Protein AF-A0A4Y2IXF6-F1 (afdb_monomer_lite)

Structure (mmCIF, N/CA/C/O backbone):
data_AF-A0A4Y2IXF6-F1
#
_entry.id   AF-A0A4Y2IXF6-F1
#
loop_
_atom_site.group_PDB
_atom_site.id
_atom_site.type_symbol
_atom_site.label_atom_id
_atom_site.label_alt_id
_atom_site.label_comp_id
_atom_site.label_asym_id
_atom_site.label_entity_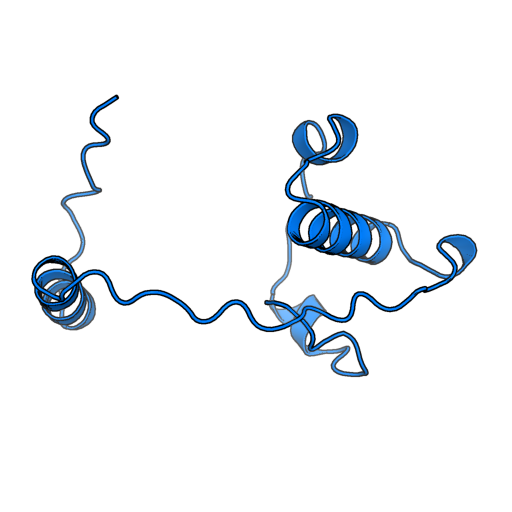id
_atom_site.label_seq_id
_atom_site.pdbx_PDB_ins_code
_atom_site.Cartn_x
_atom_site.Cartn_y
_atom_site.Cartn_z
_atom_site.occupancy
_atom_site.B_iso_or_equiv
_atom_site.auth_seq_id
_atom_site.auth_comp_id
_atom_site.auth_asym_id
_atom_site.auth_atom_id
_atom_site.pdbx_PDB_model_num
ATOM 1 N N . GLY A 1 1 ? -21.808 -11.044 0.252 1.00 37.12 1 GLY A N 1
ATOM 2 C CA . GLY A 1 1 ? -21.038 -12.224 0.671 1.00 37.12 1 GLY A CA 1
ATOM 3 C C . GLY A 1 1 ? -20.594 -11.987 2.088 1.00 37.12 1 GLY A C 1
ATOM 4 O O . GLY A 1 1 ? -20.027 -10.935 2.345 1.00 37.12 1 GLY A O 1
ATOM 5 N N . GLU A 1 2 ? -20.935 -12.889 2.999 1.00 43.72 2 GLU A N 1
ATOM 6 C CA . GLU A 1 2 ? -20.463 -12.843 4.383 1.00 43.72 2 GLU A CA 1
ATOM 7 C C . GLU A 1 2 ? -19.047 -13.419 4.424 1.00 43.72 2 GLU A C 1
ATOM 9 O O . GLU A 1 2 ? -18.828 -14.578 4.072 1.00 43.72 2 GLU A O 1
ATOM 14 N N . THR A 1 3 ? -18.071 -12.598 4.800 1.00 56.38 3 THR A N 1
ATOM 15 C CA . THR A 1 3 ? -16.689 -13.046 4.976 1.00 56.38 3 THR A CA 1
ATOM 16 C C . THR A 1 3 ? -16.510 -13.433 6.439 1.00 56.38 3 THR A C 1
ATOM 18 O O . THR A 1 3 ? -16.466 -12.564 7.308 1.00 56.38 3 THR A O 1
ATOM 21 N N . ALA A 1 4 ? -16.431 -14.731 6.733 1.00 62.91 4 ALA A N 1
ATOM 22 C CA . ALA A 1 4 ? -16.106 -15.204 8.075 1.00 62.91 4 ALA A CA 1
ATOM 23 C C . ALA A 1 4 ? -14.643 -14.857 8.395 1.00 62.91 4 ALA A C 1
ATOM 25 O O . ALA A 1 4 ? -13.726 -15.263 7.678 1.00 62.91 4 ALA A O 1
ATOM 26 N N . ALA A 1 5 ? -14.423 -14.069 9.448 1.00 62.16 5 ALA A N 1
ATOM 27 C CA . ALA A 1 5 ? -13.087 -13.662 9.866 1.00 62.16 5 ALA A CA 1
ATOM 28 C C . ALA A 1 5 ? -12.254 -14.874 10.342 1.00 62.16 5 ALA A C 1
ATOM 30 O O . ALA A 1 5 ? -12.817 -15.812 10.911 1.00 62.16 5 ALA A O 1
ATOM 31 N N . PRO A 1 6 ? -10.917 -14.869 10.175 1.00 57.50 6 PRO A N 1
ATOM 32 C CA . PRO A 1 6 ? -10.057 -15.911 10.728 1.00 57.50 6 PRO A CA 1
ATOM 33 C C . PRO A 1 6 ? -10.158 -15.910 12.260 1.00 57.50 6 PRO A C 1
ATOM 35 O O . PRO A 1 6 ? -9.759 -14.955 12.923 1.00 57.50 6 PRO A O 1
ATOM 38 N N . ILE A 1 7 ? -10.701 -16.987 12.826 1.00 60.22 7 ILE A N 1
ATOM 39 C CA . ILE A 1 7 ? -11.117 -17.060 14.239 1.00 60.22 7 ILE A CA 1
ATOM 40 C C . ILE A 1 7 ? -9.920 -17.294 15.193 1.00 60.22 7 ILE A C 1
ATOM 42 O O . ILE A 1 7 ? -10.062 -17.232 16.409 1.00 60.22 7 ILE A O 1
ATOM 46 N N . SER A 1 8 ? -8.712 -17.559 14.686 1.00 68.81 8 SER A N 1
ATOM 47 C CA . SER A 1 8 ? -7.656 -18.213 15.478 1.00 68.81 8 SER A CA 1
ATOM 48 C C . SER A 1 8 ? -6.474 -17.334 15.912 1.00 68.81 8 SER A C 1
ATOM 50 O O . SER A 1 8 ? -5.381 -17.865 16.111 1.00 68.81 8 SER A O 1
ATOM 52 N N . PHE A 1 9 ? -6.633 -16.015 16.068 1.00 66.81 9 PHE A N 1
ATOM 53 C CA . PHE A 1 9 ? -5.558 -15.198 16.653 1.00 66.81 9 PHE A CA 1
ATOM 54 C C . PHE A 1 9 ? -5.646 -15.210 18.186 1.00 66.81 9 PHE A C 1
ATOM 56 O O . PHE A 1 9 ? -6.705 -14.938 18.747 1.00 66.81 9 PHE A O 1
ATOM 63 N N . SER A 1 10 ? -4.542 -15.501 18.879 1.00 76.00 10 SER A N 1
ATOM 64 C CA . SER A 1 10 ? -4.458 -15.475 20.347 1.00 76.00 10 SER A CA 1
ATOM 65 C C . SER A 1 10 ? -3.384 -14.493 20.836 1.00 76.00 10 SER A C 1
ATOM 67 O O . SER A 1 10 ? -2.537 -14.028 20.073 1.00 76.00 10 SER A O 1
ATOM 69 N N . GLY A 1 11 ? -3.447 -14.117 22.116 1.00 82.38 11 GLY A N 1
ATOM 70 C CA . GLY A 1 11 ? -2.494 -13.196 22.741 1.00 82.38 11 GLY A CA 1
ATOM 71 C C . GLY A 1 11 ? -2.889 -11.710 22.681 1.00 82.38 11 GLY A C 1
ATOM 72 O O . GLY A 1 11 ? -3.994 -11.364 22.263 1.00 82.38 11 GLY A O 1
ATOM 73 N N . PRO A 1 12 ? -1.997 -10.797 23.115 1.00 84.25 12 PRO A N 1
ATOM 74 C CA . PRO A 1 12 ? -2.329 -9.383 23.328 1.00 84.25 12 PRO A CA 1
ATOM 75 C C . PRO A 1 12 ? -2.841 -8.652 22.082 1.00 84.25 12 PRO A C 1
ATOM 77 O O . PRO A 1 12 ? -3.635 -7.717 22.193 1.00 84.25 12 PRO A O 1
ATOM 80 N N . LEU A 1 13 ? -2.402 -9.077 20.893 1.00 82.62 13 LEU A N 1
ATOM 81 C CA . LEU A 1 13 ? -2.875 -8.520 19.628 1.00 82.62 13 LEU A CA 1
ATOM 82 C C . LEU A 1 13 ? -4.336 -8.904 19.361 1.00 82.62 13 LEU A C 1
ATOM 84 O O . LEU A 1 13 ? -5.117 -8.025 19.008 1.00 82.62 13 LEU A O 1
ATOM 88 N N . ALA A 1 14 ? -4.728 -10.158 19.619 1.00 81.88 14 ALA A N 1
ATOM 89 C CA . ALA A 1 14 ? -6.119 -10.599 19.495 1.00 81.88 14 ALA A CA 1
ATOM 90 C C . ALA A 1 14 ? -7.046 -9.763 20.387 1.00 81.88 14 ALA A C 1
ATOM 92 O O . ALA A 1 14 ? -8.050 -9.233 19.922 1.00 81.88 14 ALA A O 1
ATOM 93 N N . THR A 1 15 ? -6.650 -9.547 21.645 1.00 81.62 15 THR A N 1
ATOM 94 C CA . THR A 1 15 ? -7.414 -8.742 22.612 1.00 81.62 15 THR A CA 1
ATOM 95 C C . THR A 1 15 ? -7.512 -7.263 22.223 1.00 81.62 15 THR A C 1
ATOM 97 O O . THR A 1 15 ? -8.453 -6.572 22.614 1.00 81.62 15 THR A O 1
ATOM 100 N N . ARG A 1 16 ? -6.529 -6.726 21.488 1.00 82.56 16 ARG A N 1
ATOM 101 C CA . ARG A 1 16 ? -6.602 -5.358 20.951 1.00 82.56 16 ARG A CA 1
ATOM 102 C C . ARG A 1 16 ? -7.506 -5.293 19.722 1.00 82.56 16 ARG A C 1
ATOM 104 O O . ARG A 1 16 ? -8.303 -4.366 19.636 1.00 82.56 16 ARG A O 1
ATOM 111 N N . LEU A 1 17 ? -7.435 -6.276 18.828 1.00 80.81 17 LEU A N 1
ATOM 112 C CA . LEU A 1 17 ? -8.284 -6.350 17.635 1.00 80.81 17 LEU A CA 1
ATOM 113 C C . LEU A 1 17 ? -9.761 -6.568 17.985 1.00 80.81 17 LEU A C 1
ATOM 115 O O . LEU A 1 17 ? -10.619 -5.908 17.410 1.00 80.81 17 LEU A O 1
ATOM 119 N N . SER A 1 18 ? -10.065 -7.384 18.997 1.00 80.50 18 SER A N 1
ATOM 120 C CA . SER A 1 18 ? -11.440 -7.571 19.483 1.00 80.50 18 SER A CA 1
ATOM 121 C C . SER A 1 18 ? -12.057 -6.284 20.049 1.00 80.50 18 SER A C 1
ATOM 123 O O . SER A 1 18 ? -13.274 -6.159 20.153 1.00 80.50 18 SER A O 1
ATOM 125 N N . LYS A 1 19 ? -11.228 -5.309 20.450 1.00 82.19 19 LYS A N 1
ATOM 126 C CA . LYS A 1 19 ? -11.703 -3.972 20.831 1.00 82.19 19 LYS A CA 1
ATOM 127 C C . LYS A 1 19 ? -12.011 -3.119 19.603 1.00 82.19 19 LYS A C 1
ATOM 129 O O . LYS A 1 19 ? -12.936 -2.322 19.680 1.00 82.19 19 LYS A O 1
ATOM 134 N N . CYS A 1 20 ? -11.290 -3.309 18.495 1.00 79.06 20 CYS A N 1
ATOM 135 C CA . CYS A 1 20 ? -11.520 -2.591 17.240 1.00 79.06 20 CYS A CA 1
ATOM 136 C C . CYS A 1 20 ? -12.871 -2.927 16.602 1.00 79.06 20 CYS A C 1
ATOM 138 O O . CYS A 1 20 ? -13.488 -2.037 16.033 1.00 79.06 20 CYS A O 1
ATOM 140 N N . GLU A 1 21 ? -13.364 -4.160 16.750 1.00 79.00 21 GLU A N 1
ATOM 141 C CA . GLU A 1 21 ? -14.693 -4.566 16.255 1.00 79.00 21 GLU A CA 1
ATOM 142 C C . GLU A 1 21 ? -15.833 -3.731 16.865 1.00 79.00 21 GLU A C 1
ATOM 144 O O . GLU A 1 21 ? -16.852 -3.487 16.230 1.00 79.00 21 GLU A O 1
ATOM 149 N N . LYS A 1 22 ? -15.641 -3.248 18.098 1.00 83.06 22 LYS A N 1
ATOM 150 C CA . LYS A 1 22 ? -16.612 -2.413 18.820 1.00 83.06 22 LYS A CA 1
ATOM 151 C C . LYS A 1 22 ? -16.392 -0.914 18.615 1.00 83.06 22 LYS A C 1
ATOM 153 O O . LYS A 1 22 ? -17.143 -0.119 19.181 1.00 83.06 22 LYS A O 1
ATOM 158 N N . LEU A 1 23 ? -15.348 -0.511 17.888 1.00 82.50 23 LEU A N 1
ATOM 159 C CA . LEU A 1 23 ? -15.102 0.902 17.620 1.00 82.50 23 LEU A CA 1
ATOM 160 C C . LEU A 1 23 ? -16.080 1.399 16.551 1.00 82.50 23 LEU A C 1
ATOM 162 O O . LEU A 1 23 ? -16.384 0.667 15.608 1.00 82.50 23 LEU A O 1
ATOM 166 N N . PRO A 1 24 ? -16.577 2.642 16.674 1.00 82.69 24 PRO A N 1
ATOM 167 C CA . PRO A 1 24 ? -17.384 3.235 15.622 1.00 82.69 24 PRO A CA 1
ATOM 168 C C . PRO A 1 24 ? -16.572 3.301 14.328 1.00 82.69 24 PRO A C 1
ATOM 170 O O . PRO A 1 24 ? -15.360 3.531 14.353 1.00 82.69 24 PRO A O 1
ATOM 173 N N . VAL A 1 25 ? -17.253 3.140 13.193 1.00 82.38 25 VAL A N 1
ATOM 174 C CA . VAL A 1 25 ? -16.651 3.394 11.885 1.00 82.38 25 VAL A CA 1
ATOM 175 C C . VAL A 1 25 ? -16.297 4.876 11.830 1.00 82.38 25 VAL A C 1
ATOM 177 O O . VAL A 1 25 ? -17.168 5.740 11.754 1.00 82.38 25 VAL A O 1
ATOM 180 N N . VAL A 1 26 ? -15.007 5.173 11.937 1.00 85.31 26 VAL A N 1
ATOM 181 C CA . VAL A 1 26 ? -14.496 6.532 11.787 1.00 85.31 26 VAL A CA 1
ATOM 182 C C . VAL A 1 26 ? -14.358 6.801 10.297 1.00 85.31 26 VAL A C 1
ATOM 184 O O . VAL A 1 26 ? -13.703 6.037 9.588 1.00 85.31 26 VAL A O 1
ATOM 187 N N . ASN A 1 27 ? -14.949 7.898 9.819 1.00 81.44 27 ASN A N 1
ATOM 188 C CA . ASN A 1 27 ? -14.673 8.372 8.469 1.00 81.44 27 ASN A CA 1
ATOM 189 C C . ASN A 1 27 ? -13.189 8.728 8.377 1.00 81.44 27 ASN A C 1
ATOM 191 O O . ASN A 1 27 ? -12.721 9.669 9.021 1.00 81.44 27 ASN A O 1
ATOM 195 N N . LEU A 1 28 ? -12.452 7.968 7.571 1.00 73.81 28 LEU A N 1
ATOM 196 C CA . LEU A 1 28 ? -11.087 8.318 7.220 1.00 73.81 28 LEU A CA 1
ATOM 197 C C . LEU A 1 28 ? -11.136 9.615 6.416 1.00 73.81 28 LEU A C 1
ATOM 199 O O . LEU A 1 28 ? -11.831 9.699 5.402 1.00 73.81 28 LEU A O 1
ATOM 203 N N . GLN A 1 29 ? -10.416 10.638 6.874 1.00 77.00 29 GLN A N 1
ATOM 204 C CA . GLN A 1 29 ? -10.212 11.813 6.041 1.00 77.00 29 GLN A CA 1
ATOM 205 C C . GLN A 1 29 ? -9.439 11.379 4.799 1.00 77.00 29 GLN A C 1
ATOM 207 O O . GLN 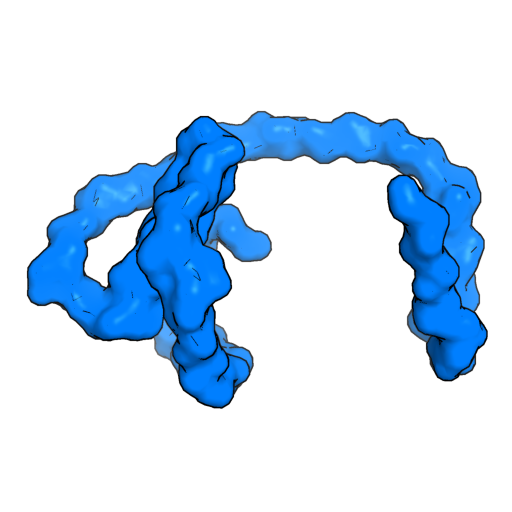A 1 29 ? -8.335 10.841 4.894 1.00 77.00 29 GLN A O 1
ATOM 212 N N . SER A 1 30 ? -10.039 11.610 3.633 1.00 68.06 30 SER A N 1
ATOM 213 C CA . SER A 1 30 ? -9.335 11.485 2.366 1.00 68.06 30 SER A CA 1
ATOM 214 C C . SER A 1 30 ? -8.243 12.545 2.345 1.00 68.06 30 SER A C 1
ATOM 216 O O . SER A 1 30 ? -8.528 13.734 2.223 1.00 68.06 30 SER A O 1
ATOM 218 N N . ASN A 1 31 ? -6.993 12.123 2.494 1.00 67.69 31 ASN A N 1
ATOM 219 C CA . ASN A 1 31 ? -5.861 12.997 2.237 1.00 67.69 31 ASN A CA 1
ATOM 220 C C . ASN A 1 31 ? -5.639 13.053 0.725 1.00 67.69 31 ASN A C 1
ATOM 222 O O . ASN A 1 31 ? -5.663 12.017 0.057 1.00 67.69 31 ASN A O 1
ATOM 226 N N . GLU A 1 32 ? -5.413 14.246 0.177 1.00 67.81 32 GLU A N 1
ATOM 227 C CA . GLU A 1 32 ? -5.036 14.383 -1.228 1.00 67.81 32 GLU A CA 1
ATOM 228 C C . GLU A 1 32 ? -3.693 13.681 -1.470 1.00 67.81 32 GLU A C 1
ATOM 230 O O . GLU A 1 32 ? -2.625 14.161 -1.082 1.00 67.81 32 GLU A O 1
ATOM 235 N N . CYS A 1 33 ? -3.750 12.514 -2.112 1.00 65.62 33 CYS A N 1
ATOM 236 C CA . CYS A 1 33 ? -2.566 11.776 -2.521 1.00 65.62 33 CYS A CA 1
ATOM 237 C C . CYS A 1 33 ? -1.927 12.476 -3.728 1.00 65.62 33 CYS A C 1
ATOM 239 O O . CYS A 1 33 ? -2.435 12.412 -4.855 1.00 65.62 33 CYS A O 1
ATOM 241 N N . LYS A 1 34 ? -0.792 13.145 -3.510 1.00 70.44 34 LYS A N 1
ATOM 242 C CA . LYS A 1 34 ? 0.030 13.679 -4.601 1.00 70.44 34 LYS A CA 1
ATOM 243 C C . LYS A 1 34 ? 0.849 12.547 -5.211 1.00 70.44 34 LYS A C 1
ATOM 245 O O . LYS A 1 34 ? 1.986 12.312 -4.819 1.00 70.44 34 LYS A O 1
ATOM 250 N N . VAL A 1 35 ? 0.260 11.845 -6.175 1.00 69.88 35 VAL A N 1
ATOM 251 C CA . VAL A 1 35 ? 1.023 10.959 -7.061 1.00 69.88 35 VAL A CA 1
ATO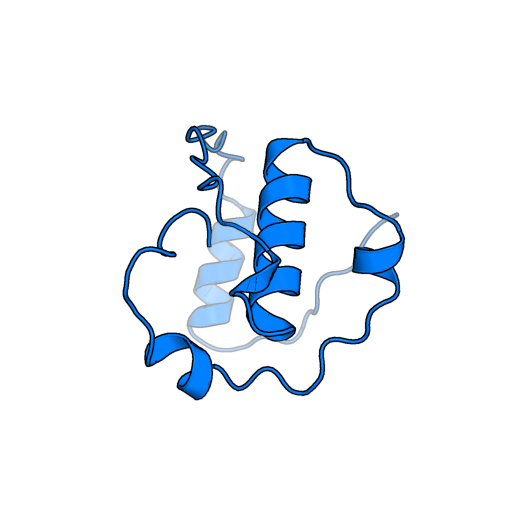M 252 C C . VAL A 1 35 ? 1.938 11.842 -7.907 1.00 69.88 35 VAL A C 1
ATOM 254 O O . VAL A 1 35 ? 1.446 12.687 -8.656 1.00 69.88 35 VAL A O 1
ATOM 257 N N . LEU A 1 36 ? 3.250 11.692 -7.726 1.00 71.88 36 LEU A N 1
ATOM 258 C CA . LEU A 1 36 ? 4.255 12.418 -8.496 1.00 71.88 36 LEU A CA 1
ATOM 259 C C . LEU A 1 36 ? 4.186 11.979 -9.964 1.00 71.88 36 LEU A C 1
ATOM 261 O O . LEU A 1 36 ? 4.127 10.785 -10.256 1.00 71.88 36 LEU A O 1
ATOM 265 N N . GLU A 1 37 ? 4.219 12.940 -10.886 1.00 74.94 37 GLU A N 1
ATOM 266 C CA . GLU A 1 37 ? 4.385 12.659 -12.313 1.00 74.94 37 GLU A CA 1
ATOM 267 C C . GLU A 1 37 ? 5.850 12.301 -12.573 1.00 74.94 37 GLU A C 1
ATOM 269 O O . GLU A 1 37 ? 6.688 13.156 -12.848 1.00 74.94 37 GLU A O 1
ATOM 274 N N . ILE A 1 38 ? 6.170 11.018 -12.403 1.00 81.19 38 ILE A N 1
ATOM 275 C CA . ILE A 1 38 ? 7.505 10.472 -12.650 1.00 81.19 38 ILE A CA 1
ATOM 276 C C . ILE A 1 38 ? 7.533 9.872 -14.054 1.00 81.19 38 ILE A C 1
ATOM 278 O O . ILE A 1 38 ? 6.633 9.126 -14.450 1.00 81.19 38 ILE A O 1
ATOM 282 N N . GLU A 1 39 ? 8.590 10.160 -14.811 1.00 83.75 39 GLU A N 1
ATOM 283 C CA . GLU A 1 39 ? 8.805 9.531 -16.111 1.00 83.75 39 GLU A CA 1
ATOM 284 C C . GLU A 1 39 ? 8.964 8.011 -15.953 1.00 83.75 39 GLU A C 1
ATOM 286 O O . GLU A 1 39 ? 9.916 7.528 -15.346 1.00 83.75 39 GLU A O 1
ATOM 291 N N . ARG A 1 40 ? 8.059 7.219 -16.543 1.00 80.25 40 ARG A N 1
ATOM 292 C CA . ARG A 1 40 ? 8.095 5.749 -16.397 1.00 80.25 40 ARG A CA 1
ATOM 293 C C . ARG A 1 40 ? 9.390 5.115 -16.905 1.00 80.25 40 ARG A C 1
ATOM 295 O O . ARG A 1 40 ? 9.818 4.094 -16.390 1.00 80.25 40 ARG A O 1
ATOM 302 N N . LYS A 1 41 ? 10.047 5.745 -17.884 1.00 83.75 41 LYS A N 1
ATOM 303 C CA . LYS A 1 41 ? 11.262 5.226 -18.534 1.00 83.75 41 LYS A CA 1
ATOM 304 C C . LYS A 1 41 ? 12.463 5.093 -17.593 1.00 83.75 41 LYS A C 1
ATOM 306 O O . LYS A 1 41 ? 13.384 4.353 -17.917 1.00 83.75 41 LYS A O 1
ATOM 311 N N . ILE A 1 42 ? 12.471 5.811 -16.468 1.00 87.25 42 ILE A N 1
ATOM 312 C CA . ILE A 1 42 ? 13.551 5.740 -15.472 1.00 87.25 42 ILE A CA 1
ATOM 313 C C . ILE A 1 42 ? 13.236 4.777 -14.318 1.00 87.25 42 ILE A C 1
ATOM 315 O O . ILE A 1 42 ? 14.061 4.613 -13.419 1.00 87.25 42 ILE A O 1
ATOM 319 N N . LEU A 1 43 ? 12.052 4.158 -14.316 1.00 84.44 43 LEU A N 1
ATOM 320 C CA . LEU A 1 43 ? 11.600 3.276 -13.247 1.00 84.44 43 LEU A CA 1
ATOM 321 C C . LEU A 1 43 ? 12.019 1.832 -13.511 1.00 84.44 43 LEU A C 1
ATOM 323 O O . LEU A 1 43 ? 11.960 1.340 -14.635 1.00 84.44 43 LEU A O 1
ATOM 327 N N . SER A 1 44 ? 12.403 1.124 -12.448 1.00 85.44 44 SER A N 1
ATOM 328 C CA . SER A 1 44 ? 12.448 -0.337 -12.503 1.00 85.44 44 SER A CA 1
ATOM 329 C C . SER A 1 44 ? 11.030 -0.909 -12.531 1.00 85.44 44 SER A C 1
ATOM 331 O O . SER A 1 44 ? 10.107 -0.281 -12.019 1.00 85.44 44 SER A O 1
ATOM 333 N N . GLU A 1 45 ? 10.882 -2.153 -12.974 1.00 83.12 45 GLU A N 1
ATOM 334 C CA . GLU A 1 45 ? 9.595 -2.862 -13.026 1.00 83.12 45 GLU A CA 1
ATOM 335 C C . GLU A 1 45 ? 8.805 -2.808 -11.699 1.00 83.12 45 GLU A C 1
ATOM 337 O O . GLU A 1 45 ? 7.626 -2.462 -11.687 1.00 83.12 45 GLU A O 1
ATOM 342 N N . ASP A 1 46 ? 9.474 -3.021 -10.557 1.00 82.81 46 ASP A N 1
ATOM 343 C CA . ASP A 1 46 ? 8.851 -2.909 -9.226 1.00 82.81 46 ASP A CA 1
ATOM 344 C C . ASP A 1 46 ? 8.312 -1.498 -8.918 1.00 82.81 46 ASP A C 1
ATOM 346 O O . ASP A 1 46 ? 7.304 -1.339 -8.231 1.00 82.81 46 ASP A O 1
ATOM 350 N N . GLN A 1 47 ? 9.007 -0.456 -9.381 1.00 82.12 47 GLN A N 1
ATOM 351 C CA . GLN A 1 47 ? 8.631 0.937 -9.129 1.00 82.12 47 GLN A CA 1
ATOM 352 C C . GLN A 1 47 ? 7.499 1.370 -10.057 1.00 82.12 47 GLN A C 1
ATOM 354 O O . GLN A 1 47 ? 6.614 2.107 -9.630 1.00 82.12 47 GLN A O 1
ATOM 359 N N . GLU A 1 48 ? 7.511 0.899 -11.304 1.00 84.94 48 GLU A N 1
ATOM 360 C CA . GLU A 1 48 ? 6.419 1.120 -12.246 1.00 84.94 48 GLU A CA 1
ATOM 361 C C . GLU A 1 48 ? 5.126 0.460 -11.753 1.00 84.94 48 GLU A C 1
ATOM 363 O O . GLU A 1 48 ? 4.068 1.089 -11.781 1.00 84.94 48 GLU A O 1
ATOM 368 N N . TYR A 1 49 ? 5.221 -0.756 -11.207 1.00 82.88 49 TYR A N 1
ATOM 369 C CA . TYR A 1 49 ? 4.082 -1.438 -10.596 1.00 82.88 49 TYR A CA 1
ATOM 370 C C . TYR A 1 49 ? 3.482 -0.636 -9.433 1.00 82.88 49 TYR A C 1
ATOM 372 O O . TYR A 1 49 ? 2.271 -0.412 -9.390 1.00 82.88 49 TYR A O 1
ATOM 380 N N . LEU A 1 50 ? 4.323 -0.133 -8.522 1.00 83.50 50 LEU A N 1
ATOM 381 C CA . LEU A 1 50 ? 3.847 0.722 -7.433 1.00 83.50 50 LEU A CA 1
ATOM 382 C C . LEU A 1 50 ? 3.203 2.011 -7.926 1.00 83.50 50 LEU A C 1
ATOM 384 O O . LEU A 1 50 ? 2.158 2.404 -7.412 1.00 83.50 50 LEU A O 1
ATOM 388 N N . LEU A 1 51 ? 3.815 2.665 -8.912 1.00 84.31 51 LEU A N 1
ATOM 389 C CA . LEU A 1 51 ? 3.259 3.881 -9.487 1.00 84.31 51 LEU A CA 1
ATOM 390 C C . LEU A 1 51 ? 1.866 3.606 -10.076 1.00 84.31 51 LEU A C 1
ATOM 392 O O . LEU A 1 51 ? 0.945 4.397 -9.868 1.00 84.31 51 LEU A O 1
ATOM 396 N N . GLY A 1 52 ? 1.692 2.460 -10.739 1.00 84.94 52 GLY A N 1
ATOM 397 C CA . GLY A 1 52 ? 0.395 1.972 -11.207 1.00 84.94 52 GLY A CA 1
ATOM 398 C C . GLY A 1 52 ? -0.637 1.851 -10.082 1.00 84.94 52 GLY A C 1
ATOM 399 O O . GLY A 1 52 ? -1.739 2.385 -10.215 1.00 84.94 52 GLY A O 1
ATOM 400 N N . ILE A 1 53 ? -0.274 1.231 -8.951 1.00 84.19 53 ILE A N 1
ATOM 401 C CA . ILE A 1 53 ? -1.152 1.119 -7.771 1.00 84.19 53 ILE A CA 1
ATOM 402 C C . ILE A 1 53 ? -1.544 2.508 -7.254 1.00 84.19 53 ILE A C 1
ATOM 404 O O . ILE A 1 53 ? -2.724 2.765 -7.015 1.00 84.19 53 ILE A O 1
ATOM 408 N N . SER A 1 54 ? -0.589 3.432 -7.128 1.00 82.75 54 SER A N 1
ATOM 409 C CA . SER A 1 54 ? -0.865 4.797 -6.664 1.00 82.75 54 SER A CA 1
ATOM 410 C C . SER A 1 54 ? -1.829 5.544 -7.594 1.00 82.75 54 SER A C 1
ATOM 412 O O . SER A 1 54 ? -2.737 6.232 -7.120 1.00 82.75 54 SER A O 1
ATOM 414 N N . TYR A 1 55 ? -1.691 5.384 -8.915 1.00 84.44 55 TYR A N 1
ATOM 415 C CA . TYR A 1 55 ? -2.641 5.943 -9.882 1.00 84.44 55 TYR A CA 1
ATOM 416 C C . TYR A 1 55 ? -4.023 5.288 -9.801 1.00 84.44 55 TYR A C 1
ATOM 418 O O . TYR A 1 55 ? -5.032 5.994 -9.882 1.00 84.44 55 TYR A O 1
ATOM 426 N N . ALA A 1 56 ? -4.090 3.971 -9.607 1.00 85.62 56 ALA A N 1
ATOM 427 C CA . ALA A 1 56 ? -5.353 3.263 -9.429 1.00 85.62 56 ALA A CA 1
ATOM 428 C C . ALA A 1 56 ? -6.089 3.735 -8.166 1.00 85.62 56 ALA A C 1
ATOM 430 O O . ALA A 1 56 ? -7.281 4.028 -8.217 1.00 85.62 56 ALA A O 1
ATOM 431 N N . MET A 1 57 ? -5.367 3.921 -7.055 1.00 83.06 57 MET A N 1
ATOM 432 C CA . MET A 1 57 ? -5.924 4.478 -5.817 1.00 83.06 57 MET A CA 1
ATOM 433 C C . MET A 1 57 ? -6.413 5.918 -5.998 1.00 83.06 57 MET A C 1
ATOM 435 O O . MET A 1 57 ? -7.500 6.255 -5.535 1.00 83.06 57 MET A O 1
ATOM 439 N N . LYS A 1 58 ? -5.643 6.765 -6.695 1.00 81.94 58 LYS A N 1
ATOM 440 C CA . LYS A 1 58 ? -6.027 8.161 -6.966 1.00 81.94 58 LYS A CA 1
ATOM 441 C C . LYS A 1 58 ? -7.251 8.266 -7.881 1.00 81.94 58 LYS A C 1
ATOM 443 O O . LYS A 1 58 ? -8.079 9.147 -7.682 1.00 81.94 58 LYS A O 1
ATOM 448 N N . SER A 1 59 ? -7.343 7.410 -8.896 1.00 83.06 59 SER A N 1
ATOM 449 C CA . SER A 1 59 ? -8.455 7.410 -9.859 1.00 83.06 59 SER A CA 1
ATOM 450 C C . SER A 1 59 ? -9.679 6.622 -9.381 1.00 83.06 59 SER A C 1
ATOM 452 O O . SER A 1 59 ? -10.759 6.789 -9.940 1.00 83.06 59 SER A O 1
ATOM 454 N N . GLY A 1 60 ? -9.522 5.763 -8.370 1.00 82.81 60 GLY A N 1
ATOM 455 C CA . GLY A 1 60 ? -10.552 4.824 -7.922 1.00 82.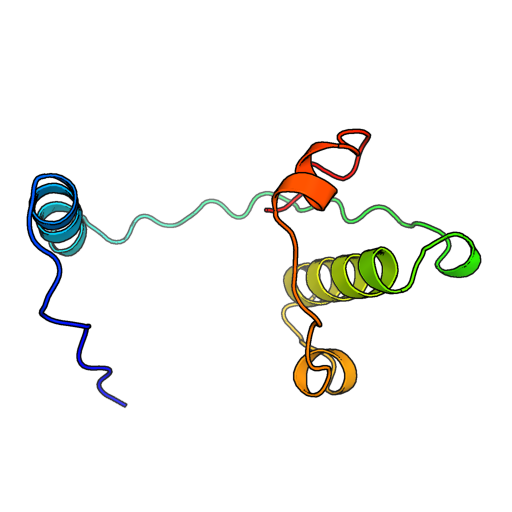81 60 GLY A CA 1
ATOM 456 C C . GLY A 1 60 ? -10.792 3.654 -8.885 1.00 82.81 60 GLY A C 1
ATOM 457 O O . GLY A 1 60 ? -11.761 2.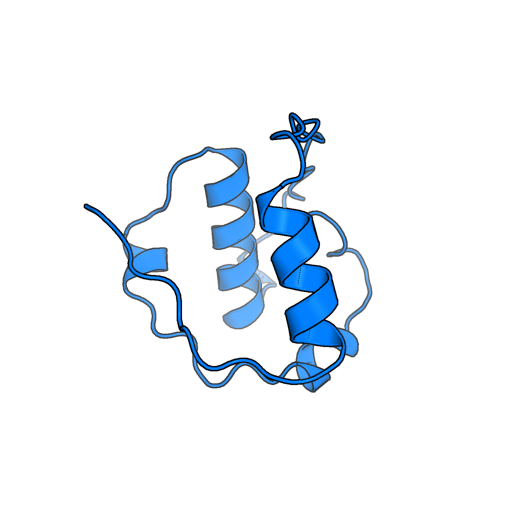920 -8.716 1.00 82.81 60 GLY A O 1
ATOM 458 N N . SER A 1 61 ? -9.936 3.478 -9.895 1.00 83.00 61 SER A N 1
ATOM 459 C CA . SER A 1 61 ? -10.082 2.492 -10.967 1.00 83.00 61 SER A CA 1
ATOM 460 C C . SER A 1 61 ? -8.793 1.692 -11.116 1.00 83.00 61 SER A C 1
ATOM 462 O O . SER A 1 61 ? -7.735 2.273 -11.341 1.00 83.00 61 SER A O 1
ATOM 464 N N . SER A 1 62 ? -8.876 0.361 -11.041 1.00 82.69 62 SER A N 1
ATOM 465 C CA . SER A 1 62 ? -7.722 -0.519 -11.249 1.00 82.69 62 SER A CA 1
ATOM 466 C C . SER A 1 62 ? -7.663 -1.013 -12.696 1.00 82.69 62 SER A C 1
ATOM 468 O O . SER A 1 62 ? -8.595 -1.688 -13.129 1.00 82.69 62 SER A O 1
ATOM 470 N N . PRO A 1 63 ? -6.570 -0.745 -13.426 1.00 82.25 63 PRO A N 1
ATOM 471 C CA . PRO A 1 63 ? -6.279 -1.395 -14.698 1.00 82.25 63 PRO A CA 1
ATOM 472 C C . PRO A 1 63 ? -6.172 -2.920 -14.553 1.00 82.25 63 PRO A C 1
ATOM 474 O O . PRO A 1 63 ? -5.655 -3.418 -13.550 1.00 82.25 63 PRO A O 1
ATOM 477 N N . GLU A 1 64 ? -6.636 -3.662 -15.558 1.00 83.19 64 GLU A N 1
ATOM 478 C CA . GLU A 1 64 ? -6.625 -5.133 -15.570 1.00 83.19 64 GLU A CA 1
ATOM 479 C C . GLU A 1 64 ? -5.198 -5.700 -15.506 1.00 83.19 64 GLU A C 1
ATOM 481 O O . GLU A 1 64 ? -4.949 -6.680 -14.802 1.00 83.19 64 GLU A O 1
ATOM 486 N N . ASP A 1 65 ? -4.231 -5.042 -16.146 1.00 80.75 65 ASP A N 1
ATOM 487 C CA . ASP A 1 65 ? -2.817 -5.429 -16.134 1.00 80.75 65 ASP A CA 1
ATOM 488 C C . ASP A 1 65 ? -2.190 -5.380 -14.731 1.00 80.75 65 ASP A C 1
ATOM 490 O O . ASP A 1 65 ? -1.305 -6.185 -14.428 1.00 80.75 65 ASP A O 1
ATOM 494 N N . LEU A 1 66 ? -2.686 -4.510 -13.843 1.00 80.44 66 LEU A N 1
ATOM 495 C CA . LEU A 1 66 ? -2.277 -4.498 -12.435 1.00 80.44 66 LEU A CA 1
ATOM 496 C C . LEU A 1 66 ? -2.903 -5.643 -11.634 1.00 80.44 66 LEU A C 1
ATOM 498 O O . LEU A 1 66 ? -2.321 -6.070 -10.642 1.00 80.44 66 LEU A O 1
ATOM 502 N N . THR A 1 67 ? -4.069 -6.143 -12.051 1.00 77.38 67 THR A N 1
ATOM 503 C CA . THR A 1 67 ? -4.784 -7.219 -11.340 1.00 77.38 67 THR A CA 1
ATOM 504 C C . THR A 1 67 ? -4.276 -8.618 -11.683 1.00 77.38 67 THR A C 1
ATOM 506 O O . THR A 1 67 ? -4.387 -9.525 -10.863 1.00 77.38 67 THR A O 1
ATOM 509 N N . VAL A 1 68 ? -3.716 -8.795 -12.884 1.00 81.12 68 VAL A N 1
ATOM 510 C CA . VAL A 1 68 ? -3.238 -10.094 -13.395 1.00 81.12 68 VAL A CA 1
ATOM 511 C C . VAL A 1 68 ? -1.768 -10.342 -13.050 1.00 81.12 68 VAL A C 1
ATOM 513 O O . VAL A 1 68 ? -1.307 -11.483 -13.049 1.00 81.12 68 VAL A O 1
ATOM 516 N N . ARG A 1 69 ? -1.008 -9.285 -12.754 1.00 74.12 69 ARG A N 1
ATOM 517 C CA . ARG A 1 69 ? 0.410 -9.408 -12.427 1.00 74.12 69 ARG A CA 1
ATOM 518 C C . ARG A 1 69 ? 0.579 -10.135 -11.094 1.00 74.12 69 ARG A C 1
ATOM 520 O O . ARG A 1 69 ? 0.114 -9.655 -10.068 1.00 74.12 69 ARG A O 1
ATOM 527 N N . GLU A 1 70 ? 1.310 -11.248 -11.096 1.00 70.25 70 GLU A N 1
ATOM 528 C CA . GLU A 1 70 ? 1.793 -11.859 -9.857 1.00 70.25 70 GLU A CA 1
ATOM 529 C C . GLU A 1 70 ? 2.997 -11.055 -9.351 1.00 70.25 70 GLU A C 1
ATOM 531 O O . GLU A 1 70 ? 4.062 -11.086 -9.980 1.00 70.25 70 GLU A O 1
ATOM 536 N N . PRO A 1 71 ? 2.876 -10.299 -8.244 1.00 63.41 71 PRO A N 1
ATOM 537 C CA . PRO A 1 71 ? 4.044 -9.672 -7.662 1.00 63.41 71 PRO A CA 1
ATOM 538 C C . PRO A 1 71 ? 4.957 -10.791 -7.154 1.00 63.41 71 PRO A C 1
ATOM 540 O O . PRO A 1 71 ? 4.600 -11.546 -6.249 1.00 63.41 71 PRO A O 1
ATOM 543 N N . GLY A 1 72 ? 6.148 -10.906 -7.746 1.00 66.25 72 GLY A N 1
ATOM 544 C CA . GLY A 1 72 ? 7.190 -11.789 -7.229 1.00 66.25 72 GLY A CA 1
ATOM 545 C C . GLY A 1 72 ? 7.517 -11.464 -5.761 1.00 66.25 72 GLY A C 1
ATOM 546 O O . GLY A 1 72 ? 7.104 -10.422 -5.252 1.00 66.25 72 GLY A O 1
ATOM 547 N N . PRO A 1 73 ? 8.276 -12.318 -5.050 1.00 64.88 73 PRO A N 1
ATOM 548 C CA . PRO A 1 73 ? 8.516 -12.177 -3.615 1.00 64.88 73 PRO A CA 1
ATOM 549 C C . PRO A 1 73 ? 8.954 -10.762 -3.211 1.00 64.88 73 PRO A C 1
ATOM 551 O O . PRO A 1 73 ? 10.071 -10.310 -3.482 1.00 64.88 73 PRO A O 1
ATOM 554 N N . VAL A 1 74 ? 8.048 -10.054 -2.541 1.00 59.44 74 VAL A N 1
ATOM 555 C CA . VAL A 1 74 ? 8.226 -8.661 -2.140 1.00 59.44 74 VAL A CA 1
ATOM 556 C C . VAL A 1 74 ? 9.020 -8.636 -0.831 1.00 59.44 74 VAL A C 1
ATOM 558 O O . VAL A 1 74 ? 8.471 -8.751 0.261 1.00 59.44 74 VAL A O 1
ATOM 561 N N . SER A 1 75 ? 10.345 -8.510 -0.921 1.00 62.28 75 SER A N 1
ATOM 562 C CA . SER A 1 75 ? 11.202 -8.404 0.267 1.00 62.28 75 SER A CA 1
ATOM 563 C C . SER A 1 75 ? 11.035 -7.038 0.943 1.00 62.28 75 SER A C 1
ATOM 565 O O . SER A 1 75 ? 11.559 -6.037 0.455 1.00 62.28 75 SER A O 1
ATOM 567 N N . LEU A 1 76 ? 10.340 -6.986 2.088 1.00 58.84 76 LEU A N 1
ATOM 568 C CA . LEU A 1 76 ? 10.120 -5.757 2.875 1.00 58.84 76 LEU A CA 1
ATOM 569 C C . LEU A 1 76 ? 11.429 -5.009 3.210 1.00 58.84 76 LEU A C 1
ATOM 571 O O . LEU A 1 76 ? 11.466 -3.780 3.254 1.00 58.84 76 LEU A O 1
ATOM 575 N N . SER A 1 77 ? 12.529 -5.741 3.401 1.00 56.28 77 SER A N 1
ATOM 576 C CA . SER A 1 77 ? 13.853 -5.170 3.675 1.00 56.28 77 SER A CA 1
ATOM 577 C C . SER A 1 77 ? 14.487 -4.494 2.452 1.00 56.28 77 SER A C 1
ATOM 579 O O . SER A 1 77 ? 15.281 -3.566 2.619 1.00 56.28 77 SER A O 1
ATOM 581 N N . ARG A 1 78 ? 14.099 -4.881 1.225 1.00 55.09 78 ARG A N 1
ATOM 582 C CA . ARG A 1 78 ? 14.473 -4.184 -0.021 1.00 55.09 78 ARG A CA 1
ATOM 583 C C . ARG A 1 78 ? 13.750 -2.837 -0.153 1.00 55.09 78 ARG A C 1
ATOM 585 O O . ARG A 1 78 ? 14.341 -1.890 -0.666 1.00 55.09 78 ARG A O 1
ATOM 592 N N . TRP A 1 79 ? 12.527 -2.728 0.370 1.00 54.34 79 TRP A N 1
ATOM 593 C CA . TRP A 1 79 ? 11.708 -1.507 0.317 1.00 54.34 79 TRP A CA 1
ATOM 594 C C . TRP A 1 79 ? 12.192 -0.404 1.253 1.00 54.34 79 TRP A C 1
ATOM 596 O O . TRP A 1 79 ? 12.301 0.751 0.846 1.00 54.34 79 TRP A O 1
ATOM 606 N N . LEU A 1 80 ? 12.563 -0.750 2.488 1.00 53.81 80 LEU A N 1
ATOM 607 C CA . LEU A 1 80 ? 12.995 0.238 3.486 1.00 53.81 80 LEU A CA 1
ATOM 608 C C . LEU A 1 80 ? 14.332 0.925 3.144 1.00 53.81 80 LEU A C 1
ATOM 610 O O . LEU A 1 80 ? 14.662 1.945 3.748 1.00 53.81 80 LEU A O 1
ATOM 614 N N . LYS A 1 81 ? 15.098 0.401 2.175 1.00 43.03 81 LYS A N 1
ATOM 615 C CA . LYS A 1 81 ? 16.438 0.902 1.828 1.00 43.03 81 LYS A CA 1
ATOM 616 C C . LYS A 1 81 ? 16.442 2.043 0.796 1.00 43.03 81 LYS A C 1
ATOM 618 O O . LYS A 1 81 ? 17.470 2.695 0.647 1.00 43.03 81 LYS A O 1
ATOM 623 N N . ARG A 1 82 ? 15.313 2.344 0.133 1.00 45.59 82 ARG A N 1
ATOM 624 C CA . ARG A 1 82 ? 15.139 3.548 -0.713 1.00 45.59 82 ARG A CA 1
ATOM 625 C C . ARG A 1 82 ? 14.050 4.463 -0.156 1.00 45.59 82 ARG A C 1
ATOM 627 O O . ARG A 1 82 ? 13.015 4.678 -0.778 1.00 45.59 82 ARG A O 1
ATOM 634 N N . ARG A 1 83 ? 14.279 5.019 1.033 1.00 43.34 83 ARG A N 1
ATOM 635 C CA . ARG A 1 83 ? 13.455 6.110 1.565 1.00 43.34 83 ARG A CA 1
ATOM 636 C C . ARG A 1 83 ? 13.983 7.452 1.042 1.00 43.34 83 ARG A C 1
ATOM 638 O O . ARG A 1 83 ? 14.554 8.231 1.793 1.00 43.34 83 ARG A O 1
ATOM 645 N N . THR A 1 84 ? 13.788 7.706 -0.247 1.00 46.41 84 THR A N 1
ATOM 646 C CA . THR A 1 84 ? 13.742 9.061 -0.809 1.00 46.41 84 THR A CA 1
ATOM 647 C C . THR A 1 84 ? 12.454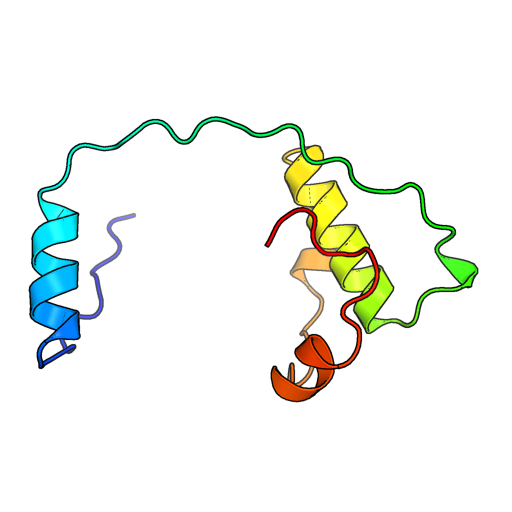 9.175 -1.630 1.00 46.41 84 THR A C 1
ATOM 649 O O . THR A 1 84 ? 12.203 8.389 -2.536 1.00 46.41 84 THR A O 1
ATOM 652 N N . GLU A 1 85 ? 11.598 10.108 -1.207 1.00 45.94 85 GLU A N 1
ATOM 653 C CA . GLU A 1 85 ? 10.475 10.726 -1.940 1.00 45.94 85 GLU A CA 1
ATOM 654 C C . GLU A 1 85 ? 9.237 9.907 -2.359 1.00 45.94 85 GLU A C 1
ATOM 656 O O . GLU A 1 85 ? 8.260 10.511 -2.782 1.00 45.94 85 GLU A O 1
ATOM 661 N N . LEU A 1 86 ? 9.167 8.590 -2.146 1.00 42.75 86 LEU A N 1
ATOM 662 C CA . LEU A 1 86 ? 7.924 7.813 -2.376 1.00 42.75 86 LEU A CA 1
ATOM 663 C C . LEU A 1 86 ? 7.056 7.608 -1.118 1.00 42.75 86 LEU A C 1
ATOM 665 O O . LEU A 1 86 ? 6.151 6.782 -1.103 1.00 42.75 86 LEU A O 1
ATOM 669 N N . SER A 1 87 ? 7.294 8.381 -0.053 1.00 46.88 87 SER A N 1
ATOM 670 C CA . SER A 1 87 ? 6.443 8.389 1.149 1.00 46.88 87 SER A CA 1
ATOM 671 C C . SER A 1 87 ? 5.172 9.212 0.923 1.00 46.88 87 SER A C 1
ATOM 673 O O . SER A 1 87 ? 4.899 10.167 1.648 1.00 46.88 87 SER A O 1
ATOM 675 N N . VAL A 1 88 ? 4.399 8.863 -0.096 1.00 49.94 88 VAL A N 1
ATOM 676 C CA . VAL A 1 88 ? 3.051 9.383 -0.293 1.00 49.94 88 VAL A CA 1
ATOM 677 C C . VAL A 1 88 ? 2.198 8.179 -0.677 1.00 49.94 88 VAL A C 1
ATOM 679 O O . VAL A 1 88 ? 2.282 7.684 -1.794 1.00 49.94 88 VAL A O 1
ATOM 682 N N . CYS A 1 89 ? 1.397 7.724 0.293 1.00 42.97 89 CYS A N 1
ATOM 683 C CA . CYS A 1 89 ? 0.290 6.766 0.151 1.00 42.97 89 CYS A CA 1
ATOM 684 C C . CYS A 1 89 ? 0.589 5.266 0.347 1.00 42.97 89 CYS A C 1
ATOM 686 O O . CYS A 1 89 ? 0.072 4.446 -0.407 1.00 42.97 89 CYS A O 1
ATOM 688 N N . ILE A 1 90 ? 1.327 4.900 1.405 1.00 42.03 90 ILE A N 1
ATOM 689 C CA . ILE A 1 90 ? 1.170 3.587 2.068 1.00 42.03 90 ILE A CA 1
ATOM 690 C C . ILE A 1 90 ? 0.931 3.814 3.558 1.00 42.03 90 ILE A C 1
ATOM 692 O O . ILE A 1 90 ? 1.693 4.621 4.140 1.00 42.03 90 ILE A O 1
#

Radius of gyration: 17.52 Å; chains: 1; bounding box: 38×33×42 Å

Organism: Araneus ventricosus (NCBI:txid182803)

Sequence (90 aa):
GETAAPISFSGPLATRLSKCEKLPVVNLQSNECKVLEIERKILSEDQEYLLGISYAMKSGSSPEDLTVREPGPVSLSRWLKRRTELSVCI

Foldseek 3Di:
DDDDDDPDDDDPVVVVVVVVVVDPPDPDPDDQQPLDPDDCVPDDPVRNLVSLVSVCVNVVHHDPVNVPDDPPDDDPVVVVVPPDDPPGDD

Secondary structure (DSSP, 8-state):
----------SHHHHHHHHHTTS----------------GGGS-HHHHHHHHHHHHHHHT---HHHHH-------HHHHTT--SS--S--

pLDDT: mean 71.71, std 14.05, range [37.12, 87.25]